Protein AF-A0A2G2QL04-F1 (afdb_monomer_lite)

pLDDT: mean 85.9, std 6.36, range [60.66, 93.19]

Sequence (47 aa):
MAEIAKATKWLPHTIRGAISGALKKRLGLTITSEKIEGRGRTYKIAS

Radius of gyration: 10.74 Å; chains: 1; bounding box: 22×25×23 Å

Foldseek 3Di:
DVVCCVVVVDDPVVVVCCVVPVACPVVVWDKDWDQDPPPGIDIDGDD

Secondary structure (DSSP, 8-state):
-HHHHHHH---HHHHHHIIIIIIIIIT--EEEEEEETTTEEEEEEE-

Structure (mmCIF, N/CA/C/O backbone):
data_AF-A0A2G2QL04-F1
#
_entry.id   AF-A0A2G2QL04-F1
#
loop_
_atom_site.group_PDB
_atom_site.id
_atom_site.type_symbol
_atom_site.label_atom_id
_atom_site.label_alt_id
_atom_site.label_comp_id
_atom_site.label_asym_id
_atom_site.label_entity_id
_atom_site.label_seq_id
_atom_site.pdbx_PDB_ins_code
_atom_site.Cartn_x
_atom_site.Cartn_y
_atom_site.Cartn_z
_atom_site.occupancy
_atom_site.B_iso_or_equiv
_atom_site.auth_seq_id
_atom_site.auth_comp_id
_atom_site.auth_asym_id
_atom_site.auth_atom_id
_atom_site.pdbx_PDB_model_num
ATOM 1 N N . MET A 1 1 ? 4.023 -6.904 -5.266 1.00 70.62 1 MET A N 1
ATOM 2 C CA . MET A 1 1 ? 4.626 -5.557 -5.350 1.00 70.62 1 MET A CA 1
ATOM 3 C C . MET A 1 1 ? 4.585 -5.032 -6.772 1.00 70.62 1 MET A C 1
ATOM 5 O O . MET A 1 1 ? 4.212 -3.882 -6.936 1.00 70.62 1 MET A O 1
ATOM 9 N N . ALA A 1 2 ? 4.912 -5.858 -7.775 1.00 76.38 2 ALA A N 1
ATOM 10 C CA . ALA A 1 2 ? 4.898 -5.455 -9.182 1.00 76.38 2 ALA A CA 1
ATOM 11 C C . ALA A 1 2 ? 3.550 -4.873 -9.647 1.00 76.38 2 ALA A C 1
ATOM 13 O O . ALA A 1 2 ? 3.548 -3.859 -10.329 1.00 76.38 2 ALA A O 1
ATOM 14 N N . GLU A 1 3 ? 2.411 -5.439 -9.232 1.00 81.56 3 GLU A N 1
ATOM 15 C CA . GLU A 1 3 ? 1.096 -4.920 -9.645 1.00 81.56 3 GLU A CA 1
ATOM 16 C C . GLU A 1 3 ? 0.795 -3.526 -9.089 1.00 81.56 3 GLU A C 1
ATOM 18 O O . GLU A 1 3 ? 0.421 -2.641 -9.850 1.00 81.56 3 GLU A O 1
ATOM 23 N N . ILE A 1 4 ? 1.029 -3.292 -7.792 1.00 82.56 4 ILE A N 1
ATOM 24 C CA . ILE A 1 4 ? 0.820 -1.967 -7.188 1.00 82.56 4 ILE A CA 1
ATOM 25 C C . ILE A 1 4 ? 1.788 -0.960 -7.804 1.00 82.56 4 ILE A C 1
ATOM 27 O O . ILE A 1 4 ? 1.360 0.110 -8.207 1.00 82.56 4 ILE A O 1
ATOM 31 N N . ALA A 1 5 ? 3.065 -1.324 -7.955 1.00 86.56 5 ALA A N 1
ATOM 32 C CA . ALA A 1 5 ? 4.054 -0.465 -8.602 1.00 86.56 5 ALA A CA 1
ATOM 33 C C . ALA A 1 5 ? 3.669 -0.126 -10.046 1.00 86.56 5 ALA A C 1
ATOM 35 O O . ALA A 1 5 ? 3.844 1.009 -10.467 1.00 86.56 5 ALA A O 1
ATOM 36 N N . LYS A 1 6 ? 3.104 -1.075 -10.800 1.00 85.81 6 LYS A N 1
ATOM 37 C CA . LYS A 1 6 ? 2.642 -0.840 -12.173 1.00 85.81 6 LYS A CA 1
ATOM 38 C C . LYS A 1 6 ? 1.399 0.053 -12.216 1.00 85.81 6 LYS A C 1
ATOM 40 O O . LYS A 1 6 ? 1.321 0.923 -13.078 1.00 85.81 6 LYS A O 1
ATOM 45 N N . ALA A 1 7 ? 0.459 -0.138 -11.292 1.00 87.81 7 ALA A N 1
ATOM 46 C CA . ALA A 1 7 ? -0.780 0.635 -11.224 1.00 87.81 7 ALA A CA 1
ATOM 47 C C . ALA A 1 7 ? -0.557 2.073 -10.730 1.00 87.81 7 ALA A C 1
ATOM 49 O O . ALA A 1 7 ? -1.134 3.008 -11.276 1.00 87.81 7 ALA A O 1
ATOM 50 N N . THR A 1 8 ? 0.292 2.265 -9.717 1.00 87.12 8 THR A N 1
ATOM 51 C CA . THR A 1 8 ? 0.520 3.577 -9.089 1.00 87.12 8 THR A CA 1
ATOM 52 C C . THR A 1 8 ? 1.782 4.280 -9.582 1.00 87.12 8 THR A C 1
ATOM 54 O O . THR A 1 8 ? 1.989 5.448 -9.263 1.00 87.12 8 THR A O 1
ATOM 57 N N . LYS A 1 9 ? 2.645 3.581 -10.333 1.00 90.69 9 LYS A N 1
ATOM 58 C CA . LYS A 1 9 ? 3.999 4.025 -10.715 1.00 90.69 9 LYS A CA 1
ATOM 59 C C . LYS A 1 9 ? 4.882 4.392 -9.517 1.00 90.69 9 LYS A C 1
ATOM 61 O O . LYS A 1 9 ? 5.810 5.186 -9.638 1.00 90.69 9 LYS A O 1
ATOM 66 N N . TRP A 1 10 ? 4.606 3.819 -8.347 1.00 91.75 10 TRP A N 1
ATOM 67 C CA . TRP A 1 10 ? 5.396 4.065 -7.144 1.00 91.75 10 TRP A CA 1
ATOM 68 C C . TRP A 1 10 ? 6.587 3.125 -7.018 1.00 91.75 10 TRP A C 1
ATOM 70 O O . TRP A 1 10 ? 6.540 1.954 -7.400 1.00 91.75 10 TRP A O 1
ATOM 80 N N . LEU A 1 11 ? 7.641 3.638 -6.385 1.00 91.69 11 LEU A N 1
ATOM 81 C CA . LEU A 1 11 ? 8.798 2.844 -6.001 1.00 91.69 11 LEU A CA 1
ATOM 82 C C . LEU A 1 11 ? 8.431 1.850 -4.880 1.00 91.69 11 LEU A C 1
ATOM 84 O O . LEU A 1 11 ? 7.532 2.113 -4.072 1.00 91.69 11 LEU A O 1
ATOM 88 N N . PRO A 1 12 ? 9.150 0.716 -4.760 1.00 87.94 12 PRO A N 1
ATOM 89 C CA . PRO A 1 12 ? 8.838 -0.322 -3.773 1.00 87.94 12 PRO A CA 1
ATOM 90 C C . PRO A 1 12 ? 8.807 0.171 -2.318 1.00 87.94 12 PRO A C 1
ATOM 92 O O . PRO A 1 12 ? 7.990 -0.294 -1.519 1.00 87.94 12 PRO A O 1
ATOM 95 N N . HIS A 1 13 ? 9.683 1.115 -1.961 1.00 89.25 13 HIS A N 1
ATOM 96 C CA . HIS A 1 13 ? 9.740 1.679 -0.611 1.00 89.25 13 HIS A CA 1
ATOM 97 C C . HIS A 1 13 ? 8.551 2.608 -0.322 1.00 89.25 13 HIS A C 1
ATOM 99 O O . HIS A 1 13 ? 8.008 2.572 0.781 1.00 89.25 13 HIS A O 1
ATOM 105 N N . THR A 1 14 ? 8.075 3.358 -1.321 1.00 92.81 14 THR A N 1
ATOM 106 C CA . THR A 1 14 ? 6.868 4.190 -1.220 1.00 92.81 14 THR A CA 1
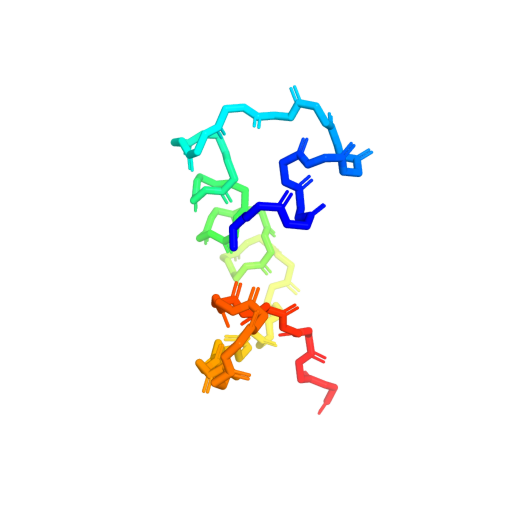ATOM 107 C C . THR A 1 14 ? 5.635 3.327 -0.980 1.00 92.81 14 THR A C 1
ATOM 109 O O . THR A 1 14 ? 4.837 3.623 -0.095 1.00 92.81 14 THR A O 1
ATOM 112 N N . ILE A 1 15 ? 5.512 2.207 -1.699 1.00 90.31 15 ILE A N 1
ATOM 113 C CA . ILE A 1 15 ? 4.396 1.265 -1.531 1.00 90.31 15 ILE A CA 1
ATOM 114 C C . ILE A 1 15 ? 4.383 0.688 -0.112 1.00 90.31 15 ILE A C 1
ATOM 116 O O . ILE A 1 15 ? 3.332 0.650 0.526 1.00 90.31 15 ILE A O 1
ATOM 120 N N . ARG A 1 16 ? 5.544 0.282 0.424 1.00 88.94 16 ARG A N 1
ATOM 121 C CA . ARG A 1 16 ? 5.636 -0.180 1.823 1.00 8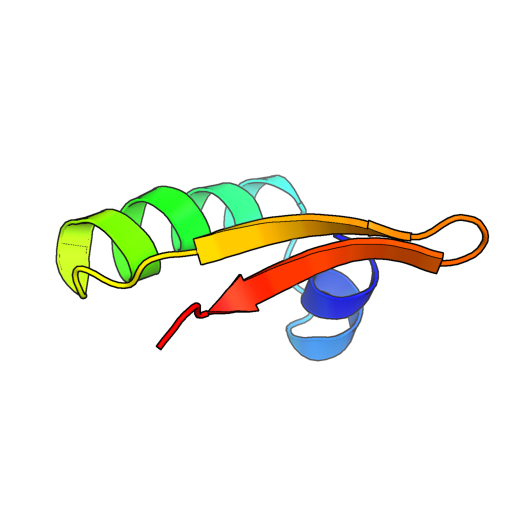8.94 16 ARG A CA 1
ATOM 122 C C . ARG A 1 16 ? 5.231 0.907 2.817 1.00 88.94 16 ARG A C 1
ATOM 124 O O . ARG A 1 16 ? 4.493 0.606 3.755 1.00 88.94 16 ARG A O 1
ATOM 131 N N . GLY A 1 17 ? 5.680 2.143 2.600 1.00 92.56 17 GLY A N 1
ATOM 132 C CA . GLY A 1 17 ? 5.306 3.292 3.425 1.00 92.56 17 GLY A CA 1
ATOM 133 C C . GLY A 1 17 ? 3.799 3.551 3.408 1.00 92.56 17 GLY A C 1
ATOM 134 O O . GLY A 1 17 ? 3.187 3.683 4.466 1.00 92.56 17 GLY A O 1
ATOM 135 N N . ALA A 1 18 ? 3.181 3.527 2.226 1.00 91.88 18 ALA A N 1
ATOM 136 C CA . ALA A 1 18 ? 1.740 3.697 2.062 1.00 91.88 18 ALA A CA 1
ATOM 137 C C . ALA A 1 18 ? 0.942 2.569 2.739 1.00 91.88 18 ALA A C 1
ATOM 139 O O . ALA A 1 18 ? -0.030 2.845 3.440 1.00 91.88 18 ALA A O 1
ATOM 140 N N . ILE A 1 19 ? 1.378 1.311 2.602 1.00 89.75 19 ILE A N 1
ATOM 141 C CA . ILE A 1 19 ? 0.717 0.162 3.239 1.00 89.75 19 ILE A CA 1
ATOM 142 C C . ILE A 1 19 ? 0.781 0.252 4.767 1.00 89.75 19 ILE A C 1
ATOM 144 O O . ILE A 1 19 ? -0.237 0.072 5.432 1.00 89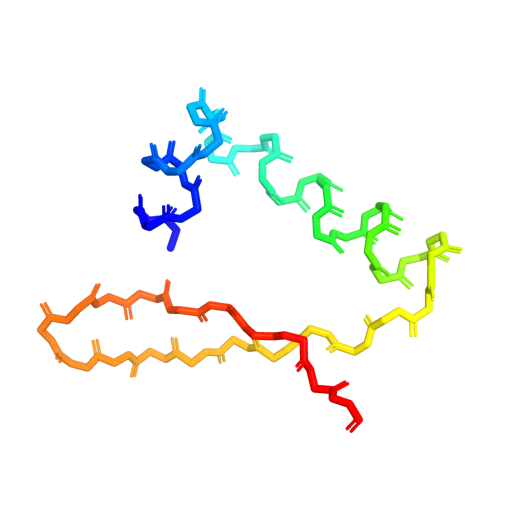.75 19 ILE A O 1
ATOM 148 N N . SER A 1 20 ? 1.955 0.524 5.337 1.00 90.06 20 SER A N 1
ATOM 149 C CA . SER A 1 20 ? 2.121 0.557 6.796 1.00 90.06 20 SER A CA 1
ATOM 150 C C . SER A 1 20 ? 1.521 1.821 7.426 1.00 90.06 20 SER A C 1
ATOM 152 O O . SER A 1 20 ? 0.801 1.753 8.421 1.00 90.06 20 SER A O 1
ATOM 154 N N . GLY A 1 21 ? 1.789 2.984 6.830 1.00 93.19 21 GLY A N 1
ATOM 155 C CA . GLY A 1 21 ? 1.398 4.280 7.375 1.00 93.19 21 GLY A CA 1
ATOM 156 C C . GLY A 1 21 ? -0.033 4.666 7.024 1.00 93.19 21 GLY A C 1
ATOM 157 O O . GLY A 1 21 ? -0.871 4.823 7.906 1.00 93.19 21 GLY A O 1
ATOM 158 N N . ALA A 1 22 ? -0.326 4.830 5.735 1.00 91.62 22 ALA A N 1
ATOM 159 C CA . ALA A 1 22 ? -1.624 5.341 5.307 1.00 91.62 22 ALA A CA 1
ATOM 160 C C . ALA A 1 22 ? -2.732 4.289 5.455 1.00 91.62 22 ALA A C 1
ATOM 162 O O . ALA A 1 22 ? -3.767 4.584 6.043 1.00 91.62 22 ALA A O 1
ATOM 163 N N . LEU A 1 23 ? -2.512 3.066 4.961 1.00 89.44 23 LEU A N 1
ATOM 164 C CA . LEU A 1 23 ? -3.550 2.032 4.938 1.00 89.44 23 LEU A CA 1
ATOM 165 C C . LEU A 1 23 ? -3.749 1.396 6.320 1.00 89.44 23 LEU A C 1
ATOM 167 O O . LEU A 1 23 ? -4.845 1.477 6.863 1.00 89.44 23 LEU A O 1
ATOM 171 N N . LYS A 1 24 ? -2.700 0.825 6.927 1.00 88.94 24 LYS A N 1
ATOM 172 C CA . LYS A 1 24 ? -2.827 0.175 8.243 1.00 88.94 24 LYS A CA 1
ATOM 173 C C . LYS A 1 24 ? -3.001 1.171 9.387 1.00 88.94 24 LYS A C 1
ATOM 175 O O . LYS A 1 24 ? -3.966 1.073 10.131 1.00 88.94 24 LYS A O 1
ATOM 180 N N . LYS A 1 25 ? -2.068 2.116 9.557 1.00 90.69 25 LYS A N 1
ATOM 181 C CA . LYS A 1 25 ? -2.049 2.976 10.753 1.00 90.69 25 LYS A CA 1
ATOM 182 C C . LYS A 1 25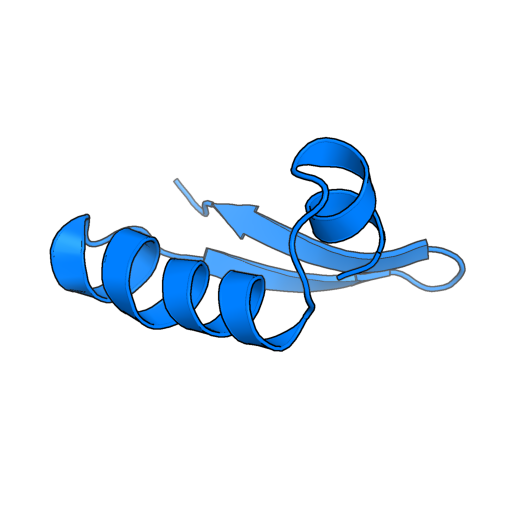 ? -3.094 4.091 10.710 1.00 90.69 25 LYS A C 1
ATOM 184 O O . LYS A 1 25 ? -3.767 4.312 11.707 1.00 90.69 25 LYS A O 1
ATOM 189 N N . ARG A 1 26 ? -3.213 4.811 9.590 1.00 91.56 26 ARG A N 1
ATOM 190 C CA . ARG A 1 26 ? -4.118 5.969 9.493 1.00 91.56 26 ARG A CA 1
ATOM 191 C C . ARG A 1 26 ? -5.563 5.564 9.214 1.00 91.56 26 ARG A C 1
ATOM 193 O O . ARG A 1 26 ? -6.462 6.139 9.808 1.00 91.56 26 ARG A O 1
ATOM 200 N N . LEU A 1 27 ? -5.776 4.616 8.302 1.00 89.94 27 LEU A N 1
ATOM 201 C CA . LEU A 1 27 ? -7.116 4.184 7.890 1.00 89.94 27 LEU A CA 1
ATOM 202 C C . LEU A 1 27 ? -7.607 2.926 8.622 1.00 89.94 27 LEU A C 1
ATOM 204 O O . LEU A 1 27 ? -8.753 2.541 8.428 1.00 89.94 27 LEU A O 1
ATOM 208 N N . GLY A 1 28 ? -6.771 2.277 9.442 1.00 90.31 28 GLY A N 1
ATOM 209 C CA . GLY A 1 28 ? -7.159 1.072 10.186 1.00 90.31 28 GLY A CA 1
ATOM 210 C C . GLY A 1 28 ? -7.439 -0.144 9.299 1.00 90.31 28 GLY A C 1
ATOM 211 O O . GLY A 1 28 ? -8.058 -1.099 9.755 1.00 90.31 28 GLY A O 1
ATOM 212 N N . LEU A 1 29 ? -7.017 -0.121 8.030 1.00 89.56 29 LEU A N 1
ATOM 213 C CA . LEU A 1 29 ? -7.357 -1.163 7.068 1.00 89.56 29 LEU A CA 1
ATOM 214 C C . LEU A 1 29 ? -6.484 -2.398 7.267 1.00 89.56 29 LEU A C 1
ATOM 216 O O . LEU A 1 29 ? -5.247 -2.326 7.272 1.00 89.56 29 LEU A O 1
ATOM 220 N N . THR A 1 30 ? -7.128 -3.557 7.335 1.00 88.44 30 THR A N 1
ATOM 221 C CA . THR A 1 30 ? -6.429 -4.838 7.364 1.00 88.44 30 THR A CA 1
ATOM 222 C C . THR A 1 30 ? -5.908 -5.148 5.968 1.00 88.44 30 THR A C 1
ATOM 224 O O . THR A 1 30 ? -6.664 -5.423 5.047 1.00 88.44 30 THR A O 1
ATOM 227 N N . ILE A 1 31 ? -4.590 -5.101 5.785 1.00 87.38 31 ILE A N 1
ATOM 228 C CA . ILE A 1 31 ? -3.947 -5.486 4.523 1.00 87.38 31 ILE A CA 1
ATOM 229 C C . ILE A 1 31 ? -3.419 -6.912 4.663 1.00 87.38 31 ILE A C 1
ATOM 231 O O . ILE A 1 31 ? -2.505 -7.150 5.463 1.00 87.38 31 ILE A O 1
ATOM 235 N N . THR A 1 32 ? -3.932 -7.831 3.850 1.00 87.62 32 THR A N 1
ATOM 236 C CA . THR A 1 32 ? -3.401 -9.188 3.696 1.00 87.62 32 THR A CA 1
ATOM 237 C C . THR A 1 32 ? -2.404 -9.229 2.546 1.00 87.62 32 THR A C 1
ATOM 239 O O . THR A 1 32 ? -2.528 -8.511 1.552 1.00 87.62 32 THR A O 1
ATOM 242 N N . SER A 1 33 ? -1.363 -10.047 2.694 1.00 85.62 33 SER A N 1
ATOM 243 C CA . SER A 1 33 ? -0.388 -10.286 1.633 1.00 85.62 33 SER A CA 1
ATOM 244 C C . SER A 1 33 ? -0.350 -11.763 1.312 1.00 85.62 33 SER A C 1
ATOM 246 O O . SER A 1 33 ? -0.085 -12.565 2.206 1.00 85.62 33 SER A O 1
ATOM 248 N N . GLU A 1 34 ? -0.530 -12.098 0.046 1.00 85.56 34 GLU A N 1
ATOM 249 C CA . GLU A 1 34 ? -0.495 -13.471 -0.432 1.00 85.56 34 GLU A CA 1
ATOM 250 C C . GLU A 1 34 ? 0.626 -13.614 -1.459 1.00 85.56 34 GLU A C 1
ATOM 252 O O . GLU A 1 34 ? 0.965 -12.674 -2.187 1.00 85.56 34 GLU A O 1
ATOM 257 N N . LYS A 1 35 ? 1.283 -14.771 -1.473 1.00 84.62 35 LYS A N 1
ATOM 258 C CA . LYS A 1 35 ? 2.261 -15.097 -2.507 1.00 84.62 35 LYS A CA 1
ATOM 259 C C . LYS A 1 35 ? 1.569 -16.042 -3.477 1.00 84.62 35 LYS A C 1
ATOM 261 O O . LYS A 1 35 ? 1.339 -17.193 -3.136 1.00 84.62 35 LYS A O 1
ATOM 266 N N . ILE A 1 36 ? 1.251 -15.540 -4.663 1.00 83.75 36 ILE A N 1
ATOM 267 C CA . ILE A 1 36 ? 0.654 -16.333 -5.734 1.00 83.75 36 ILE A CA 1
ATOM 268 C C . ILE A 1 36 ? 1.791 -16.839 -6.615 1.00 83.75 36 ILE A C 1
ATOM 270 O O . ILE A 1 36 ? 2.594 -16.054 -7.136 1.00 83.75 36 ILE A O 1
ATOM 274 N N . GLU A 1 37 ? 1.880 -18.155 -6.763 1.00 78.00 37 GLU A N 1
ATOM 275 C CA . GLU A 1 37 ? 2.874 -18.788 -7.623 1.00 78.00 37 GLU A CA 1
ATOM 276 C C . GLU A 1 37 ? 2.680 -18.328 -9.081 1.00 78.00 37 GLU A C 1
ATOM 278 O O . GLU A 1 37 ? 1.558 -18.196 -9.563 1.00 78.00 37 GLU A O 1
ATOM 283 N N . GLY A 1 38 ? 3.766 -17.937 -9.755 1.00 78.56 38 GLY A N 1
ATOM 284 C CA . GLY A 1 38 ? 3.731 -17.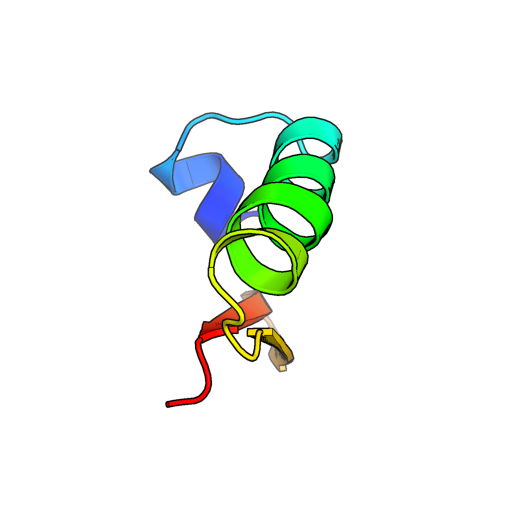358 -11.109 1.00 78.56 38 GLY A CA 1
ATOM 285 C C . GLY A 1 38 ? 3.349 -15.868 -11.212 1.00 78.56 38 GLY A C 1
ATOM 286 O O . GLY A 1 38 ? 3.744 -15.214 -12.173 1.00 78.56 38 GLY A O 1
ATOM 287 N N . ARG A 1 39 ? 2.656 -15.281 -10.222 1.00 74.25 39 ARG A N 1
ATOM 288 C CA . ARG A 1 39 ? 2.244 -13.851 -10.230 1.00 74.25 39 ARG A CA 1
ATOM 289 C C . ARG A 1 39 ? 3.056 -12.973 -9.273 1.00 74.25 39 ARG A C 1
ATOM 291 O O . ARG A 1 39 ? 3.129 -11.753 -9.423 1.00 74.25 39 ARG A O 1
ATOM 298 N N . GLY A 1 40 ? 3.677 -13.597 -8.275 1.00 82.25 40 GLY A N 1
ATOM 299 C CA . GLY A 1 40 ? 4.427 -12.923 -7.226 1.00 82.25 40 GLY A CA 1
ATOM 300 C C . GLY A 1 40 ? 3.549 -12.529 -6.036 1.00 82.25 40 GLY A C 1
ATOM 301 O O . GLY A 1 40 ? 2.552 -13.171 -5.721 1.00 82.25 40 GLY A O 1
ATOM 302 N N . ARG A 1 41 ? 3.968 -11.491 -5.304 1.00 83.00 41 ARG A N 1
ATOM 303 C CA . ARG A 1 41 ? 3.322 -11.090 -4.044 1.00 83.00 41 ARG A CA 1
ATOM 304 C C . ARG A 1 41 ? 2.179 -10.106 -4.292 1.00 83.00 41 ARG A C 1
ATOM 306 O O . ARG A 1 41 ? 2.450 -8.970 -4.699 1.00 83.00 41 ARG A O 1
ATOM 313 N N . THR A 1 42 ? 0.952 -10.510 -4.011 1.00 84.00 42 THR A N 1
ATOM 314 C CA . THR A 1 42 ? -0.264 -9.692 -4.064 1.00 84.00 42 THR A CA 1
ATOM 315 C C . THR A 1 42 ? -0.598 -9.138 -2.683 1.00 84.00 42 THR A C 1
ATOM 317 O O . THR A 1 42 ? -0.280 -9.740 -1.659 1.00 84.00 42 THR A O 1
ATOM 320 N N . TYR A 1 43 ? -1.213 -7.957 -2.650 1.00 85.00 43 TYR A N 1
ATOM 321 C CA . TYR A 1 43 ? -1.740 -7.361 -1.424 1.00 85.00 43 TYR A CA 1
ATOM 322 C C . TYR A 1 43 ? -3.215 -7.059 -1.637 1.00 85.00 43 TYR A C 1
ATOM 324 O O . TYR A 1 43 ? -3.577 -6.503 -2.675 1.00 85.00 43 TYR A O 1
ATOM 332 N N . LYS A 1 44 ? -4.047 -7.419 -0.666 1.00 84.44 44 LYS A N 1
ATOM 333 C CA . LYS A 1 44 ? -5.480 -7.132 -0.661 1.00 84.44 44 LYS A CA 1
ATOM 334 C C . LYS A 1 44 ? -5.847 -6.408 0.623 1.00 84.44 44 LYS A C 1
ATOM 336 O O . LYS A 1 44 ? -5.203 -6.588 1.652 1.00 84.44 44 LYS A O 1
ATOM 341 N N . ILE A 1 45 ? -6.885 -5.587 0.545 1.00 86.81 45 ILE A N 1
ATOM 342 C CA . ILE A 1 45 ? -7.572 -5.089 1.731 1.00 86.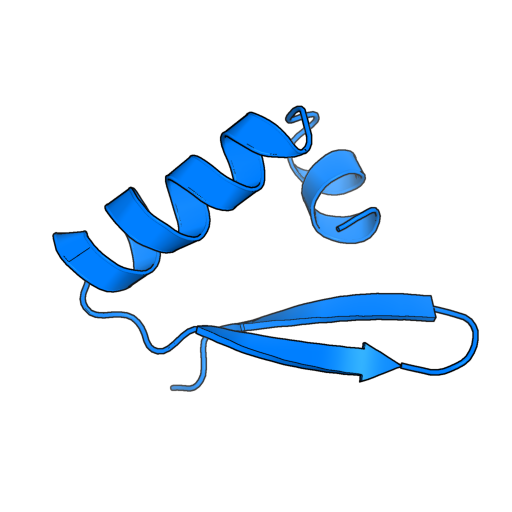81 45 ILE A CA 1
ATOM 343 C C . ILE A 1 45 ? -8.537 -6.205 2.136 1.00 86.81 45 ILE A C 1
ATOM 345 O O . ILE A 1 45 ? -9.406 -6.576 1.348 1.00 86.81 45 ILE A O 1
ATOM 349 N N . ALA A 1 46 ? -8.317 -6.798 3.304 1.00 76.06 46 ALA A N 1
ATOM 350 C CA . ALA A 1 46 ? -9.289 -7.669 3.939 1.00 76.06 46 ALA A CA 1
ATOM 351 C C . ALA A 1 46 ? -10.362 -6.764 4.543 1.00 76.06 46 ALA A C 1
ATOM 353 O O . ALA A 1 46 ? -10.061 -5.950 5.419 1.00 76.06 46 ALA A O 1
ATOM 354 N N . SER A 1 47 ? -11.561 -6.849 3.967 1.00 60.66 47 SER A N 1
ATOM 355 C CA . SER A 1 47 ? -12.762 -6.235 4.526 1.00 60.66 47 SER A CA 1
ATOM 356 C C . SER A 1 47 ? -13.193 -6.944 5.799 1.00 60.66 47 SER A C 1
ATOM 358 O O . SER A 1 47 ? -12.882 -8.149 5.934 1.00 60.66 47 SER A O 1
#